Protein AF-A0AAJ0HF40-F1 (afdb_monomer_lite)

Secondary structure (DSSP, 8-state):
-PPPTTTT-EEEEE--SHHHHHHHHHHHHHS-TTSPPPEEEEE-SS-HHHHHH----EEEEE---TT-EEEE-TTS-EEEEEPPPPPTT-S-SEEEEEHHHHHHHHHHH--SEEETT--------

Structure (mmCIF, N/CA/C/O backbone):
data_AF-A0AAJ0HF40-F1
#
_entry.id   AF-A0AAJ0HF40-F1
#
loop_
_atom_site.group_PDB
_atom_site.id
_atom_site.type_symbol
_atom_site.label_atom_id
_atom_site.label_alt_id
_atom_site.label_comp_id
_atom_site.label_asym_id
_a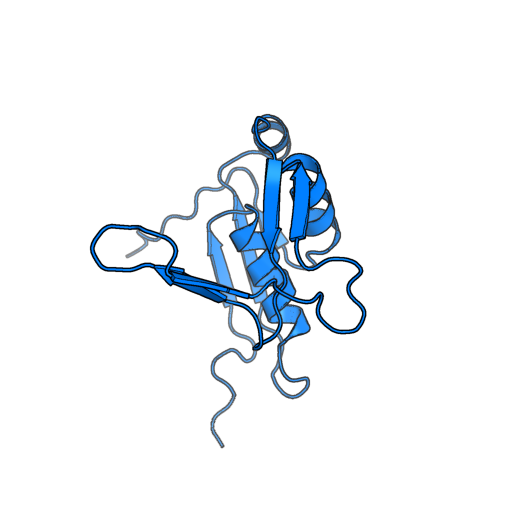tom_site.label_entity_id
_atom_site.label_seq_id
_atom_site.pdbx_PDB_ins_code
_atom_site.Cartn_x
_atom_site.Cartn_y
_atom_site.Cartn_z
_atom_site.occupancy
_atom_site.B_iso_or_equiv
_atom_site.auth_seq_id
_atom_site.auth_comp_id
_atom_site.auth_asym_id
_atom_site.auth_atom_id
_atom_site.pdbx_PDB_model_num
ATOM 1 N N . MET A 1 1 ? -1.038 -27.113 19.048 1.00 61.25 1 MET A N 1
ATOM 2 C CA . MET A 1 1 ? -0.403 -26.133 18.140 1.00 61.25 1 MET A CA 1
ATOM 3 C C . MET A 1 1 ? -0.811 -24.745 18.593 1.00 61.25 1 MET A C 1
ATOM 5 O O . MET A 1 1 ? -1.998 -24.533 18.806 1.00 61.25 1 MET A O 1
ATOM 9 N N . SER A 1 2 ? 0.141 -23.839 18.801 1.00 75.81 2 SER A N 1
ATOM 10 C CA . SER A 1 2 ? -0.178 -22.451 19.144 1.00 75.81 2 SER A CA 1
ATOM 11 C C . SER A 1 2 ? -0.807 -21.748 17.937 1.00 75.81 2 SER A C 1
ATOM 13 O O . SER A 1 2 ? -0.375 -22.006 16.810 1.00 75.81 2 SER A O 1
ATOM 15 N N . PRO A 1 3 ? -1.816 -20.882 18.133 1.00 82.12 3 PRO A N 1
ATOM 16 C CA . PRO A 1 3 ? -2.387 -20.109 17.038 1.00 82.12 3 PRO A CA 1
ATOM 17 C C . PRO A 1 3 ? -1.308 -19.232 16.391 1.00 82.12 3 PRO A C 1
ATOM 19 O O . PRO A 1 3 ? -0.399 -18.750 17.070 1.00 82.12 3 PRO A O 1
ATOM 22 N N . HIS A 1 4 ? -1.410 -19.022 15.076 1.00 88.44 4 HIS A N 1
ATOM 23 C CA . HIS A 1 4 ? -0.491 -18.146 14.350 1.00 88.44 4 HIS A CA 1
ATOM 24 C C . HIS A 1 4 ? -0.474 -16.753 14.998 1.00 88.44 4 HIS A C 1
ATOM 26 O O . HIS A 1 4 ? -1.532 -16.202 15.299 1.00 88.44 4 HIS A O 1
ATOM 32 N N . PHE A 1 5 ? 0.706 -16.163 15.206 1.00 89.19 5 PHE A N 1
ATOM 33 C CA . PHE A 1 5 ? 0.859 -14.965 16.044 1.00 89.19 5 PHE A CA 1
ATOM 34 C C . PHE A 1 5 ? 0.066 -13.742 15.551 1.00 89.19 5 PHE A C 1
ATOM 36 O O . PHE A 1 5 ? -0.309 -12.904 16.368 1.00 89.19 5 PHE A O 1
ATOM 43 N N . LEU A 1 6 ? -0.223 -13.668 14.245 1.00 89.00 6 LEU A N 1
ATOM 44 C CA . LEU A 1 6 ? -1.052 -12.625 13.616 1.00 89.00 6 LEU A CA 1
ATOM 45 C C . LEU A 1 6 ? -2.565 -12.881 13.676 1.00 89.00 6 LEU A C 1
ATOM 47 O O . LEU A 1 6 ? -3.340 -11.986 13.345 1.00 89.00 6 LEU A O 1
ATOM 51 N N . SER A 1 7 ? -2.992 -14.082 14.067 1.00 92.56 7 SER A N 1
ATOM 52 C CA . SER A 1 7 ? -4.392 -14.498 13.983 1.00 92.56 7 SER A CA 1
ATOM 53 C C . SER A 1 7 ? -5.288 -13.581 14.818 1.00 92.56 7 SER A C 1
ATOM 55 O O . SER A 1 7 ? -5.172 -13.550 16.044 1.00 92.56 7 SER A O 1
ATOM 57 N N . GLY A 1 8 ? -6.157 -12.813 14.152 1.00 91.62 8 GLY A N 1
ATOM 58 C CA . GLY A 1 8 ? -7.082 -11.868 14.792 1.00 91.62 8 GLY A CA 1
ATOM 59 C C . GLY A 1 8 ? -6.414 -10.709 15.547 1.00 91.62 8 GLY A C 1
ATOM 60 O O . GLY A 1 8 ? -7.067 -10.037 16.347 1.00 91.62 8 GLY A O 1
ATOM 61 N N . ARG A 1 9 ? -5.113 -10.463 15.341 1.00 93.44 9 ARG A N 1
ATOM 62 C CA . ARG A 1 9 ? -4.409 -9.350 15.994 1.00 93.44 9 ARG A CA 1
ATOM 63 C C . ARG A 1 9 ? -4.834 -8.010 15.415 1.00 93.44 9 ARG A C 1
ATOM 65 O O . ARG A 1 9 ? -5.177 -7.908 14.242 1.00 93.44 9 ARG A O 1
ATOM 72 N N . ARG A 1 10 ? -4.744 -6.971 16.245 1.00 94.69 10 ARG A N 1
ATOM 73 C CA . ARG A 1 10 ? -4.849 -5.580 15.803 1.00 94.69 10 ARG A CA 1
ATOM 74 C C . ARG A 1 10 ? -3.464 -5.071 15.431 1.00 94.69 10 ARG A C 1
ATOM 76 O O . ARG A 1 10 ? -2.532 -5.228 16.216 1.00 94.69 10 ARG A O 1
ATOM 83 N N . ILE A 1 11 ? -3.344 -4.488 14.248 1.00 94.69 11 ILE A N 1
ATOM 84 C CA . ILE A 1 11 ? -2.104 -3.941 13.705 1.00 94.69 11 ILE A CA 1
ATOM 85 C C . ILE A 1 11 ? -2.364 -2.475 13.372 1.00 94.69 11 ILE A C 1
ATOM 87 O O . ILE A 1 11 ? -3.270 -2.161 12.605 1.00 94.69 11 ILE A O 1
ATOM 91 N N . ALA A 1 12 ? -1.567 -1.583 13.949 1.00 95.62 12 ALA A N 1
ATOM 92 C CA . ALA A 1 12 ? -1.548 -0.184 13.555 1.00 95.62 12 ALA A CA 1
ATOM 93 C C . ALA A 1 12 ? -0.426 0.033 12.537 1.00 95.62 12 ALA A C 1
ATOM 95 O O . ALA A 1 12 ? 0.709 -0.390 12.763 1.00 95.62 12 ALA A O 1
ATOM 96 N N . VAL A 1 13 ? -0.739 0.697 11.427 1.00 96.50 13 VAL A N 1
ATOM 97 C CA . VAL A 1 13 ? 0.236 1.088 10.403 1.00 96.50 13 VAL A CA 1
ATOM 98 C C . VAL A 1 13 ? 0.341 2.606 10.407 1.00 96.50 13 VAL A C 1
ATOM 100 O 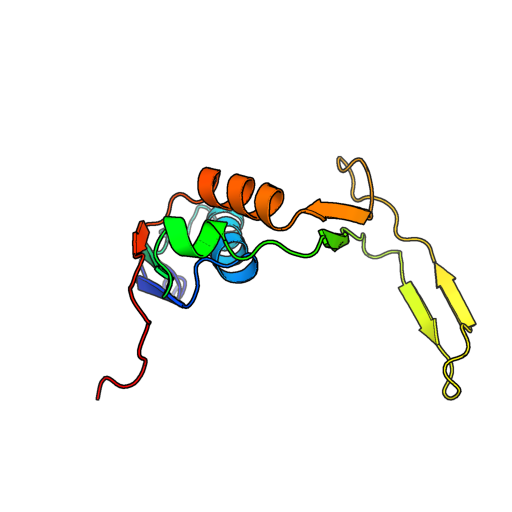O . VAL A 1 13 ? -0.647 3.296 10.179 1.00 96.50 13 VAL A O 1
ATOM 103 N N . ALA A 1 14 ? 1.533 3.136 10.670 1.00 95.56 14 ALA A N 1
ATOM 104 C CA . ALA A 1 14 ? 1.787 4.572 10.631 1.00 95.56 14 ALA A CA 1
ATOM 105 C C . ALA A 1 14 ? 2.197 5.002 9.212 1.00 95.56 14 ALA A C 1
ATOM 107 O O . ALA A 1 14 ? 3.282 4.671 8.734 1.00 95.56 14 ALA A O 1
ATOM 108 N N . GLY A 1 15 ? 1.321 5.755 8.557 1.00 93.81 15 GLY A N 1
ATOM 109 C CA . GLY A 1 15 ? 1.451 6.307 7.213 1.00 93.81 15 GLY A CA 1
ATOM 110 C C . GLY A 1 15 ? 0.620 5.546 6.180 1.00 93.81 15 GLY A C 1
ATOM 111 O O . GLY A 1 15 ? 0.857 4.365 5.928 1.00 93.81 15 GLY A O 1
ATOM 112 N N . ALA A 1 16 ? -0.269 6.248 5.474 1.00 94.12 16 ALA A N 1
ATOM 113 C CA . ALA A 1 16 ? -0.962 5.743 4.286 1.00 94.12 16 ALA A CA 1
ATOM 114 C C . ALA A 1 16 ? -0.145 6.018 3.013 1.00 94.12 16 ALA A C 1
ATOM 116 O O . ALA A 1 16 ? -0.685 6.322 1.954 1.00 94.12 16 ALA A O 1
ATOM 117 N N . GLY A 1 17 ? 1.187 5.966 3.104 1.00 91.31 17 GLY A N 1
ATOM 118 C CA . GLY A 1 17 ? 2.109 6.071 1.972 1.00 91.31 17 GLY A CA 1
ATOM 119 C C . GLY A 1 17 ? 2.145 4.808 1.106 1.00 91.31 17 GLY A C 1
ATOM 120 O O . GLY A 1 17 ? 1.431 3.841 1.348 1.00 91.31 17 GLY A O 1
ATOM 121 N N . MET A 1 18 ? 3.049 4.785 0.122 1.00 91.94 18 MET A N 1
ATOM 122 C CA . MET A 1 18 ? 3.226 3.623 -0.763 1.00 91.94 18 MET A CA 1
ATOM 123 C C . MET A 1 18 ? 3.547 2.347 0.016 1.00 91.94 18 MET A C 1
ATOM 125 O O . MET A 1 18 ? 2.955 1.305 -0.244 1.00 91.94 18 MET A O 1
ATOM 129 N N . SER A 1 19 ? 4.455 2.438 0.991 1.00 92.56 19 SER A N 1
ATOM 130 C CA . SER A 1 19 ? 4.876 1.311 1.826 1.00 92.56 19 SER A CA 1
ATOM 131 C C . SER A 1 19 ? 3.767 0.832 2.758 1.00 92.56 19 SER A C 1
ATOM 133 O O . SER A 1 19 ? 3.509 -0.364 2.804 1.00 92.56 19 SER A O 1
ATOM 135 N N . GLY A 1 20 ? 3.088 1.745 3.460 1.00 95.69 20 GLY A N 1
ATOM 136 C CA . GLY A 1 20 ? 2.013 1.399 4.395 1.00 95.69 20 GLY A CA 1
ATOM 137 C C . GLY A 1 20 ? 0.824 0.730 3.706 1.00 95.69 20 GLY A C 1
ATOM 138 O O . GLY A 1 20 ? 0.364 -0.320 4.153 1.00 95.69 20 GLY A O 1
ATOM 139 N N . LEU A 1 21 ? 0.393 1.277 2.564 1.00 96.50 21 LEU A N 1
ATOM 140 C CA . LEU A 1 21 ? -0.675 0.682 1.759 1.00 96.50 21 LEU A CA 1
ATOM 141 C C . LEU A 1 21 ? -0.252 -0.672 1.173 1.00 96.50 21 LEU A C 1
ATOM 143 O O . LEU A 1 21 ? -0.985 -1.650 1.300 1.00 96.50 21 LEU A O 1
ATOM 147 N N . SER A 1 22 ? 0.948 -0.757 0.581 1.00 95.56 22 SER A N 1
ATOM 148 C CA . SER A 1 22 ? 1.454 -2.020 0.019 1.00 95.56 22 SER A CA 1
ATOM 149 C C . SER A 1 22 ? 1.591 -3.100 1.088 1.00 95.56 22 SER A C 1
ATOM 151 O O . SER A 1 22 ? 1.262 -4.252 0.829 1.00 95.56 22 SER A O 1
ATOM 153 N N . PHE A 1 23 ? 2.033 -2.737 2.294 1.00 95.94 23 PHE A N 1
ATOM 154 C CA . PHE A 1 23 ? 2.118 -3.649 3.429 1.00 95.94 23 PHE A CA 1
ATOM 155 C C . PHE A 1 23 ? 0.743 -4.201 3.815 1.00 95.94 23 PHE A C 1
ATOM 157 O O . PHE A 1 23 ? 0.601 -5.415 3.930 1.00 95.94 23 PHE A O 1
ATOM 164 N N . ALA A 1 24 ? -0.268 -3.341 3.978 1.00 96.62 24 ALA A N 1
ATOM 165 C CA . ALA A 1 24 ? -1.616 -3.776 4.341 1.00 96.62 24 ALA A CA 1
ATOM 166 C C . ALA A 1 24 ? -2.207 -4.725 3.282 1.00 96.62 24 ALA A C 1
ATOM 168 O O . ALA A 1 24 ? -2.663 -5.822 3.612 1.00 96.62 24 ALA A O 1
ATOM 169 N N . ILE A 1 25 ? -2.092 -4.358 2.001 1.00 96.62 25 ILE A N 1
ATOM 170 C CA . ILE A 1 25 ? -2.553 -5.176 0.870 1.00 96.62 25 ILE A CA 1
ATOM 171 C C . ILE A 1 25 ? -1.809 -6.516 0.818 1.00 96.62 25 ILE A C 1
ATOM 173 O O . ILE A 1 25 ? -2.432 -7.575 0.722 1.00 96.62 25 ILE A O 1
ATOM 177 N N . ALA A 1 26 ? -0.477 -6.498 0.902 1.00 94.50 26 ALA A N 1
ATOM 178 C CA . ALA A 1 26 ? 0.329 -7.712 0.859 1.00 94.50 26 ALA A CA 1
ATOM 179 C C . ALA A 1 26 ? 0.013 -8.629 2.042 1.00 94.50 26 ALA A C 1
ATOM 181 O O . ALA A 1 26 ? -0.125 -9.835 1.859 1.00 94.50 26 ALA A O 1
ATOM 182 N N . LEU A 1 27 ? -0.170 -8.074 3.242 1.00 93.94 27 LEU A N 1
ATOM 183 C CA . LEU A 1 27 ? -0.507 -8.861 4.420 1.00 93.94 27 LEU A CA 1
ATOM 184 C C . LEU A 1 27 ? -1.866 -9.555 4.275 1.00 93.94 27 LEU A C 1
ATOM 186 O O . LEU A 1 27 ? -2.020 -10.687 4.727 1.00 93.94 27 LEU A O 1
ATOM 190 N N . ARG A 1 28 ? -2.837 -8.914 3.618 1.00 91.06 28 ARG A N 1
ATOM 191 C CA . ARG A 1 28 ? -4.130 -9.529 3.287 1.00 91.06 28 ARG A CA 1
ATOM 192 C C . ARG A 1 28 ? -3.983 -10.650 2.258 1.00 91.06 28 ARG A C 1
ATOM 194 O O . ARG A 1 28 ? -4.531 -11.728 2.476 1.00 91.06 28 ARG A O 1
ATOM 201 N N . ASN A 1 29 ? -3.229 -10.404 1.188 1.00 92.06 29 ASN A N 1
ATOM 202 C CA . ASN A 1 29 ? -3.122 -11.314 0.044 1.00 92.06 29 ASN A CA 1
ATOM 203 C C . ASN A 1 29 ? -2.198 -12.515 0.287 1.00 92.06 29 ASN A C 1
ATOM 205 O O . ASN A 1 29 ? -2.444 -13.591 -0.245 1.00 92.06 29 ASN A O 1
ATOM 209 N N . LEU A 1 30 ? -1.131 -12.342 1.069 1.00 91.81 30 LEU A N 1
ATOM 210 C CA . LEU A 1 30 ? -0.110 -13.372 1.310 1.00 91.81 30 LEU A CA 1
ATOM 211 C C . LEU A 1 30 ? -0.372 -14.194 2.577 1.00 91.81 30 LEU A C 1
ATOM 213 O O . LEU A 1 30 ? 0.337 -15.160 2.862 1.00 91.81 30 LEU A O 1
ATOM 217 N N . ARG A 1 31 ? -1.375 -13.810 3.366 1.00 90.31 31 ARG A N 1
ATOM 218 C CA . ARG A 1 31 ? -1.797 -14.543 4.559 1.00 90.31 31 ARG A CA 1
ATOM 219 C C . ARG A 1 31 ? -2.300 -15.944 4.160 1.00 90.31 31 ARG A C 1
ATOM 221 O O . ARG A 1 31 ? -3.183 -16.041 3.309 1.00 90.31 31 ARG A O 1
ATOM 228 N N . PRO A 1 32 ? -1.869 -17.015 4.856 1.00 90.88 32 PRO A N 1
ATOM 229 C CA . PRO A 1 32 ? -2.460 -18.341 4.691 1.00 90.88 32 PRO A CA 1
ATOM 230 C C . PRO A 1 32 ? -3.959 -18.345 5.020 1.00 90.88 32 PRO A C 1
ATOM 232 O O . PRO A 1 32 ? -4.374 -17.801 6.047 1.00 90.88 32 PRO A O 1
ATOM 235 N N . GLU A 1 33 ? -4.776 -19.021 4.211 1.00 88.62 33 GLU A N 1
ATOM 236 C CA . GLU A 1 33 ? -6.236 -19.072 4.405 1.00 88.62 33 GLU A CA 1
ATOM 237 C C . GLU A 1 33 ? -6.660 -19.591 5.790 1.00 88.62 33 GLU A C 1
ATOM 239 O O . GLU A 1 33 ? -7.713 -19.206 6.297 1.00 88.62 33 GLU A O 1
ATOM 244 N N . SER A 1 34 ? -5.814 -20.401 6.434 1.00 89.81 34 SER A N 1
ATOM 245 C CA . SER A 1 34 ? -6.034 -20.991 7.759 1.00 89.81 34 SER A CA 1
ATOM 246 C C . SER A 1 34 ? -5.835 -20.034 8.944 1.00 89.81 34 SER A C 1
ATOM 248 O O . SER A 1 34 ? -6.210 -20.367 10.067 1.00 89.81 34 SER A O 1
ATOM 250 N N . VAL A 1 35 ? -5.240 -18.856 8.741 1.00 90.69 35 VAL A N 1
ATOM 251 C CA . VAL A 1 35 ? -4.962 -17.880 9.814 1.00 90.69 35 VAL A CA 1
ATOM 252 C C . VAL A 1 35 ? -6.113 -16.889 9.894 1.00 90.69 35 VAL A C 1
ATOM 254 O O . VAL A 1 35 ? -6.450 -16.345 8.867 1.00 90.69 35 VAL A O 1
ATOM 257 N N . THR A 1 36 ? -6.725 -16.544 11.027 1.00 92.81 36 THR A N 1
ATOM 258 C CA . THR A 1 36 ? -7.768 -15.490 11.003 1.00 92.81 36 THR A CA 1
ATOM 259 C C . THR A 1 36 ? -7.165 -14.147 10.566 1.00 92.81 36 THR A C 1
ATOM 261 O O . THR A 1 36 ? -6.118 -13.770 11.102 1.00 92.81 36 THR A O 1
ATOM 264 N N . PRO A 1 37 ? -7.772 -13.405 9.620 1.00 92.38 37 PRO 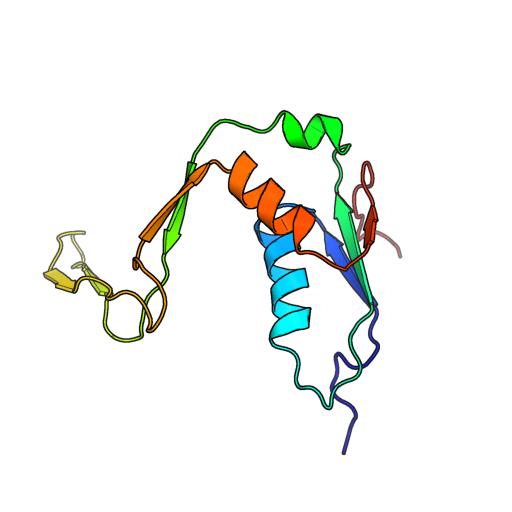A N 1
ATOM 265 C CA . PRO A 1 37 ? -7.201 -12.144 9.166 1.00 92.38 37 PRO A CA 1
ATOM 266 C C . PRO A 1 37 ? -7.020 -11.136 10.319 1.00 92.38 37 PRO A C 1
ATOM 268 O O . PRO A 1 37 ? -7.902 -11.039 11.176 1.00 92.38 37 PRO A O 1
ATOM 271 N N . PRO A 1 38 ? -5.908 -10.381 10.364 1.00 93.62 38 PRO A N 1
ATOM 272 C CA . PRO A 1 38 ? -5.731 -9.326 11.356 1.00 93.62 38 PRO A CA 1
ATOM 273 C C . PRO A 1 38 ? -6.683 -8.149 11.091 1.00 93.62 38 PRO A C 1
ATOM 275 O O . PRO A 1 38 ? -7.187 -7.970 9.981 1.00 93.62 38 PRO A O 1
ATOM 278 N N . HIS A 1 39 ? -6.909 -7.316 12.102 1.00 94.75 39 HIS A N 1
ATOM 279 C CA . HIS A 1 39 ? -7.561 -6.015 11.958 1.00 94.75 39 HIS A CA 1
ATOM 280 C C . HIS A 1 39 ? -6.482 -4.948 11.790 1.00 94.75 39 HIS A C 1
ATOM 282 O O . HIS A 1 39 ? -5.709 -4.718 12.720 1.00 94.75 39 HIS A O 1
ATOM 288 N N . ILE A 1 40 ? -6.408 -4.325 10.617 1.00 96.12 40 ILE A N 1
ATOM 289 C CA . ILE A 1 40 ? -5.398 -3.312 10.316 1.00 96.12 40 ILE A CA 1
ATOM 290 C C . ILE A 1 40 ? -6.083 -1.945 10.314 1.00 96.12 40 ILE A C 1
ATOM 292 O O . ILE A 1 40 ? -7.121 -1.776 9.680 1.00 96.12 40 ILE A O 1
ATOM 296 N N . THR A 1 41 ? -5.496 -0.983 11.022 1.00 97.12 41 THR A N 1
ATOM 297 C CA . THR A 1 41 ? -5.875 0.432 10.936 1.00 97.12 41 THR A CA 1
ATOM 298 C C . THR A 1 41 ? -4.652 1.222 10.500 1.00 97.12 41 THR A C 1
ATOM 300 O O . THR A 1 41 ? -3.602 1.177 11.151 1.00 97.12 41 THR A O 1
ATOM 303 N N . ILE A 1 42 ? -4.780 1.930 9.385 1.00 97.38 4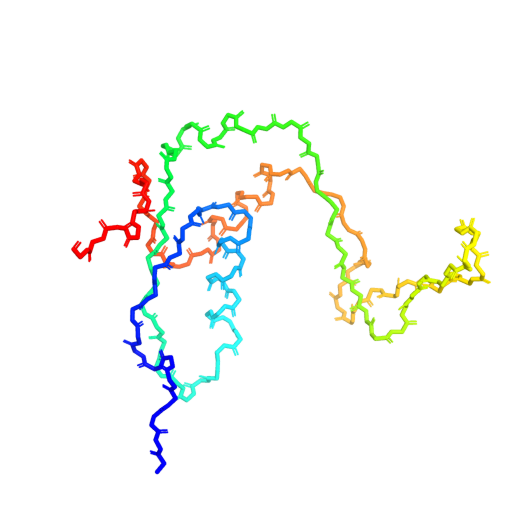2 ILE A N 1
ATOM 304 C CA . ILE A 1 42 ? -3.731 2.773 8.823 1.00 97.38 42 ILE A CA 1
ATOM 305 C C . ILE A 1 42 ? -3.978 4.202 9.301 1.00 97.38 42 ILE A C 1
ATOM 307 O O . ILE A 1 42 ? -5.074 4.723 9.154 1.00 97.38 42 ILE A O 1
ATOM 311 N N . PHE A 1 43 ? -2.967 4.844 9.866 1.00 96.50 43 PHE A N 1
ATOM 312 C CA . PHE A 1 43 ? -3.029 6.224 10.338 1.00 96.50 43 PHE A CA 1
ATOM 313 C C . PHE A 1 43 ? -2.227 7.111 9.398 1.00 96.50 43 PHE A C 1
ATOM 315 O O . PHE A 1 43 ? -1.041 6.865 9.197 1.00 96.50 43 PHE A O 1
ATOM 322 N N . GLU A 1 44 ? -2.835 8.141 8.830 1.00 94.50 44 GLU A N 1
ATOM 323 C CA . GLU A 1 44 ? -2.149 9.126 7.997 1.00 94.50 44 GLU A CA 1
ATOM 324 C C . GLU A 1 44 ? -2.240 10.493 8.657 1.00 94.50 44 GLU A C 1
ATOM 326 O O . GLU A 1 44 ? -3.315 10.914 9.075 1.00 94.50 44 GLU A O 1
ATOM 331 N N . ARG A 1 45 ? -1.101 11.183 8.757 1.00 93.62 45 ARG A N 1
ATOM 332 C CA . ARG A 1 45 ? -1.031 12.499 9.403 1.00 93.62 45 ARG A CA 1
ATOM 333 C C . ARG A 1 45 ? -1.666 13.590 8.545 1.00 93.62 45 ARG A C 1
ATOM 335 O O . ARG A 1 45 ? -2.119 14.589 9.086 1.00 93.62 45 ARG A O 1
ATOM 342 N N . ASP A 1 46 ? -1.654 13.398 7.232 1.00 91.12 46 ASP A N 1
ATOM 343 C CA . ASP A 1 46 ? -2.237 14.328 6.273 1.00 91.12 46 ASP A CA 1
ATOM 344 C C . ASP A 1 46 ? -3.744 14.124 6.190 1.00 91.12 46 ASP A C 1
ATOM 346 O O . ASP A 1 46 ? -4.241 13.016 6.427 1.00 91.12 46 ASP A O 1
ATOM 350 N N . THR A 1 47 ? -4.472 15.170 5.808 1.00 89.44 47 THR A N 1
ATOM 351 C CA . THR A 1 47 ? -5.821 14.968 5.282 1.00 89.44 47 THR A CA 1
ATOM 352 C C . THR A 1 47 ? -5.751 14.245 3.938 1.00 89.44 47 THR A C 1
ATOM 354 O O . THR A 1 47 ? -4.684 14.118 3.322 1.00 89.44 47 THR A O 1
ATOM 357 N N . GLU A 1 48 ? -6.891 13.739 3.483 1.00 82.88 48 GLU A N 1
ATOM 358 C CA . GLU A 1 48 ? -6.972 13.116 2.165 1.00 82.88 48 GLU A CA 1
ATOM 359 C C . GLU A 1 48 ? -6.599 14.131 1.071 1.00 82.88 48 GLU A C 1
ATOM 361 O O . GLU A 1 48 ? -5.793 13.819 0.193 1.00 82.88 48 GLU A O 1
ATOM 366 N N . GLU A 1 49 ? -7.052 15.380 1.214 1.00 80.75 49 GLU A N 1
ATOM 367 C CA . GLU A 1 49 ? -6.765 16.488 0.301 1.00 80.75 49 GLU A CA 1
ATOM 368 C C . GLU A 1 49 ? -5.282 16.902 0.320 1.00 80.75 49 GLU A C 1
ATOM 370 O O . GLU A 1 49 ? -4.662 17.081 -0.731 1.00 80.75 49 GLU A O 1
ATOM 375 N N . ASP A 1 50 ? -4.667 17.005 1.503 1.00 79.94 50 ASP A N 1
ATOM 376 C CA . ASP A 1 50 ? -3.254 17.382 1.645 1.00 79.94 50 ASP A CA 1
ATOM 377 C C . ASP A 1 50 ? -2.324 16.322 1.035 1.00 79.94 50 ASP A C 1
ATOM 379 O O . ASP A 1 50 ? -1.269 16.630 0.459 1.00 79.94 50 ASP A O 1
ATOM 383 N N . ALA A 1 51 ? -2.712 15.049 1.141 1.00 69.81 51 ALA A N 1
ATOM 384 C CA . ALA A 1 51 ? -1.952 13.937 0.592 1.00 69.81 51 ALA A CA 1
ATOM 385 C C . ALA A 1 51 ? -1.924 13.947 -0.944 1.00 69.81 51 ALA A C 1
ATOM 387 O O . ALA A 1 51 ? -0.928 13.507 -1.537 1.00 69.81 51 ALA A O 1
ATOM 388 N N . GLU A 1 52 ? -2.970 14.471 -1.591 1.00 67.75 52 GLU A N 1
ATOM 389 C CA . GLU A 1 52 ? -2.999 14.672 -3.040 1.00 67.75 52 GLU A CA 1
ATOM 390 C C . GLU A 1 52 ? -1.991 15.731 -3.493 1.00 67.75 52 GLU A C 1
ATOM 392 O O . GLU A 1 52 ? -1.469 15.616 -4.599 1.00 67.75 52 GLU A O 1
ATOM 397 N N . GLY A 1 53 ? -1.637 16.703 -2.646 1.00 66.31 53 GLY A N 1
ATOM 398 C CA . GLY A 1 53 ? -0.687 17.773 -2.973 1.00 66.31 53 GLY A CA 1
ATOM 399 C C . GLY A 1 53 ? 0.786 17.343 -3.020 1.00 66.31 53 GLY A C 1
ATOM 400 O O . GLY A 1 53 ? 1.611 18.013 -3.643 1.00 66.31 53 GLY A O 1
ATOM 401 N N . ARG A 1 54 ? 1.155 16.203 -2.416 1.00 65.44 54 ARG A N 1
ATOM 402 C CA . ARG A 1 54 ? 2.541 15.683 -2.427 1.00 65.44 54 ARG A CA 1
ATOM 403 C C . ARG A 1 54 ? 2.857 14.920 -3.711 1.00 65.44 54 ARG A C 1
ATOM 405 O O . ARG A 1 54 ? 3.073 13.702 -3.711 1.00 65.44 54 ARG A O 1
ATOM 412 N N . GLN A 1 55 ? 2.909 15.654 -4.812 1.00 64.06 55 GLN A N 1
ATOM 413 C CA . GLN A 1 55 ? 3.265 15.152 -6.136 1.00 64.06 55 GLN A CA 1
ATOM 414 C C . GLN A 1 55 ? 4.521 15.879 -6.616 1.00 64.06 55 GLN A C 1
ATOM 416 O O . GLN A 1 55 ? 4.667 17.077 -6.413 1.00 64.06 55 GLN A O 1
ATOM 421 N N . GLY A 1 56 ? 5.461 15.154 -7.221 1.00 69.56 56 GLY A N 1
ATOM 422 C CA . GLY A 1 56 ? 6.698 15.785 -7.695 1.00 69.56 56 GLY A CA 1
ATOM 423 C C . GLY A 1 56 ? 7.739 14.841 -8.278 1.00 69.56 56 GLY A C 1
ATOM 424 O O . GLY A 1 56 ? 8.708 15.305 -8.865 1.00 69.56 56 GLY A O 1
ATOM 425 N N . TYR A 1 57 ? 7.554 13.525 -8.153 1.00 75.75 57 TYR A N 1
ATOM 426 C CA . TYR A 1 57 ? 8.471 12.553 -8.737 1.00 75.75 57 TYR A CA 1
ATOM 427 C C . TYR A 1 57 ? 7.766 11.249 -9.130 1.00 75.75 57 TYR A C 1
ATOM 429 O O . TYR A 1 57 ? 6.724 10.873 -8.577 1.00 75.75 57 TYR A O 1
ATOM 437 N N . SER A 1 58 ? 8.345 10.564 -10.115 1.00 84.88 58 SER A N 1
ATOM 438 C CA . SER A 1 58 ? 8.008 9.192 -10.488 1.00 84.88 58 SER A CA 1
ATOM 439 C C . SER A 1 58 ? 8.785 8.194 -9.635 1.00 84.88 58 SER A C 1
ATOM 441 O O . SER A 1 58 ? 9.921 8.454 -9.241 1.00 84.88 58 SER A O 1
ATOM 443 N N . LEU A 1 59 ? 8.189 7.035 -9.391 1.00 84.44 59 LEU A N 1
ATOM 444 C CA . LEU A 1 59 ? 8.817 5.890 -8.748 1.00 84.44 59 LEU A CA 1
ATOM 445 C C . LEU A 1 59 ? 9.140 4.829 -9.799 1.00 84.44 59 LEU A C 1
ATOM 447 O O . LEU A 1 59 ? 8.343 4.600 -10.709 1.00 84.44 59 LEU A O 1
ATOM 451 N N . SER A 1 60 ? 10.278 4.162 -9.631 1.00 85.19 60 SER A N 1
ATOM 452 C CA . SER A 1 60 ? 10.600 2.937 -10.360 1.00 85.19 60 SER A CA 1
ATOM 453 C C . SER A 1 60 ? 10.219 1.736 -9.502 1.00 85.19 60 SER A C 1
ATOM 455 O O . SER A 1 60 ? 10.717 1.584 -8.388 1.00 85.19 60 SER A O 1
ATOM 457 N N . LEU A 1 61 ? 9.333 0.890 -10.013 1.00 82.19 61 LEU A N 1
ATOM 458 C CA . LEU A 1 61 ? 9.020 -0.415 -9.448 1.00 82.19 61 LEU A CA 1
ATOM 459 C C . LEU A 1 61 ? 9.832 -1.461 -10.202 1.00 82.19 61 LEU A C 1
ATOM 461 O O . LEU A 1 61 ? 9.667 -1.603 -11.412 1.00 82.19 61 LEU A O 1
ATOM 465 N N . ALA A 1 62 ? 10.696 -2.175 -9.490 1.00 80.56 62 ALA A N 1
ATOM 466 C CA . ALA A 1 62 ? 11.437 -3.298 -10.038 1.00 80.56 62 ALA A CA 1
ATOM 467 C C . ALA A 1 62 ? 10.777 -4.603 -9.580 1.00 80.56 62 ALA A C 1
ATOM 469 O O . ALA A 1 62 ? 10.644 -4.844 -8.380 1.00 80.56 62 ALA A O 1
ATOM 470 N N . GLY A 1 63 ? 10.350 -5.420 -10.536 1.00 71.81 63 GLY A N 1
ATOM 471 C CA . GLY A 1 63 ? 9.984 -6.813 -10.318 1.00 71.81 63 GLY A CA 1
ATOM 472 C C . GLY A 1 63 ? 11.081 -7.678 -10.914 1.00 71.81 63 GLY A C 1
ATOM 473 O O . GLY A 1 63 ? 11.321 -7.613 -12.116 1.00 71.81 63 GLY A O 1
ATOM 474 N N . PHE A 1 64 ? 11.756 -8.460 -10.086 1.00 70.06 64 PHE A N 1
ATOM 475 C CA . PHE A 1 64 ? 12.821 -9.346 -10.531 1.00 70.06 64 PHE A CA 1
ATOM 476 C C . PHE A 1 64 ? 12.481 -10.795 -10.210 1.00 70.06 64 PHE A C 1
ATOM 478 O O . PHE A 1 64 ? 11.793 -11.083 -9.230 1.00 70.06 64 PHE A O 1
ATOM 485 N N . ASP A 1 65 ? 12.935 -11.690 -11.075 1.00 69.62 65 ASP A N 1
ATOM 486 C CA . ASP A 1 65 ? 13.114 -13.093 -10.742 1.00 69.62 65 ASP A CA 1
ATOM 487 C C . ASP A 1 65 ? 14.471 -13.302 -10.047 1.00 69.62 65 ASP A C 1
ATOM 489 O O . ASP A 1 65 ? 15.273 -12.375 -9.904 1.00 69.62 65 ASP A O 1
ATOM 493 N N . ASP A 1 66 ? 14.745 -14.534 -9.625 1.00 70.75 66 ASP A N 1
ATOM 494 C CA . ASP A 1 66 ? 15.979 -14.887 -8.909 1.00 70.75 66 ASP A CA 1
ATOM 495 C C . ASP A 1 66 ? 17.235 -14.883 -9.814 1.00 70.75 66 ASP A C 1
ATOM 497 O O . ASP A 1 66 ? 18.298 -15.348 -9.404 1.00 70.75 66 ASP A O 1
ATOM 501 N N . MET A 1 67 ? 17.128 -14.399 -11.060 1.00 68.81 67 MET A N 1
ATOM 502 C CA . MET A 1 67 ? 18.126 -14.604 -12.117 1.00 68.81 67 MET A CA 1
ATOM 503 C C . MET A 1 67 ? 18.919 -13.347 -12.498 1.00 68.81 67 MET A C 1
ATOM 505 O O . MET A 1 67 ? 19.913 -13.463 -13.216 1.00 68.81 67 MET A O 1
ATOM 509 N N . GLY A 1 68 ? 18.509 -12.151 -12.065 1.00 72.88 68 GLY A N 1
ATOM 510 C CA . GLY A 1 68 ? 19.207 -10.902 -12.394 1.00 72.88 68 GLY A CA 1
ATOM 511 C C . GLY A 1 68 ? 20.082 -10.357 -11.262 1.00 72.88 68 GLY A C 1
ATOM 512 O O . GLY A 1 68 ? 19.916 -10.702 -10.093 1.00 72.88 68 GLY A O 1
ATOM 513 N N . GLY A 1 69 ? 21.021 -9.474 -11.606 1.00 75.69 69 GLY A N 1
ATOM 514 C CA . GLY A 1 69 ? 21.933 -8.886 -10.628 1.00 75.69 69 GLY A CA 1
ATOM 515 C C . GLY A 1 69 ? 22.988 -7.977 -11.247 1.00 75.69 69 GLY A C 1
ATOM 516 O O . GLY A 1 69 ? 23.292 -8.065 -12.437 1.00 75.69 69 GLY A O 1
ATOM 517 N N . LEU A 1 70 ? 23.546 -7.100 -10.414 1.00 82.88 70 LEU A N 1
ATOM 518 C CA . LEU A 1 70 ? 24.614 -6.178 -10.785 1.00 82.88 70 LEU A CA 1
ATOM 519 C C . LEU A 1 70 ? 25.782 -6.363 -9.815 1.00 82.88 70 LEU A C 1
ATOM 521 O O . LEU A 1 70 ? 25.607 -6.238 -8.602 1.00 82.88 70 LEU A O 1
ATOM 525 N N . ILE A 1 71 ? 26.958 -6.679 -10.352 1.00 83.81 71 ILE A N 1
ATOM 526 C CA . ILE A 1 71 ? 28.190 -6.875 -9.587 1.00 83.81 71 ILE A CA 1
ATOM 527 C C . ILE A 1 71 ? 29.111 -5.693 -9.861 1.00 83.81 71 ILE A C 1
ATOM 529 O O . ILE A 1 71 ? 29.406 -5.377 -11.015 1.00 83.81 71 ILE A O 1
ATOM 533 N N . TRP A 1 72 ? 29.589 -5.081 -8.784 1.00 90.62 72 TRP A N 1
ATOM 534 C CA . TRP A 1 72 ? 30.548 -3.984 -8.809 1.00 90.62 72 TRP A CA 1
ATOM 535 C C . TRP A 1 72 ? 31.843 -4.427 -8.134 1.00 90.62 72 TRP A C 1
ATOM 537 O O . TRP A 1 72 ? 31.806 -5.217 -7.186 1.00 90.62 72 TRP A O 1
ATOM 547 N N . ASP A 1 73 ? 32.980 -3.924 -8.606 1.00 91.50 73 ASP A N 1
ATOM 548 C CA . ASP A 1 73 ? 34.250 -4.090 -7.902 1.00 91.50 73 ASP A CA 1
ATOM 549 C C . ASP A 1 73 ? 34.413 -3.057 -6.770 1.00 91.50 73 ASP A C 1
ATOM 551 O O . ASP A 1 73 ? 33.584 -2.168 -6.563 1.00 91.50 73 ASP A O 1
ATOM 555 N N . GLY A 1 74 ? 35.515 -3.165 -6.021 1.00 91.62 74 GLY A N 1
ATOM 556 C CA . GLY A 1 74 ? 35.838 -2.233 -4.935 1.00 91.62 74 GLY A CA 1
ATOM 557 C C . GLY A 1 74 ? 36.094 -0.786 -5.381 1.00 91.62 74 GLY A C 1
ATOM 558 O O . GLY A 1 74 ? 36.141 0.101 -4.533 1.00 91.62 74 GLY A O 1
ATOM 559 N N . ASN A 1 75 ? 36.229 -0.538 -6.687 1.00 94.12 75 ASN A N 1
ATOM 560 C CA . ASN A 1 75 ? 36.383 0.790 -7.277 1.00 94.12 75 ASN A CA 1
ATOM 561 C C . ASN A 1 75 ? 35.068 1.319 -7.868 1.00 94.12 75 ASN A C 1
ATOM 563 O O . ASN A 1 75 ? 35.095 2.321 -8.583 1.00 94.12 75 ASN A O 1
ATOM 567 N N . TRP A 1 76 ? 33.933 0.668 -7.589 1.00 86.38 76 TRP A N 1
ATOM 568 C CA . TRP A 1 76 ? 32.634 1.011 -8.172 1.00 86.38 76 TRP A CA 1
ATOM 569 C C . TRP A 1 76 ? 32.633 0.965 -9.705 1.00 86.38 76 TRP A C 1
ATOM 571 O O . TRP A 1 76 ? 31.905 1.715 -10.354 1.00 86.38 76 TRP A O 1
ATOM 581 N N . SER A 1 77 ? 33.419 0.067 -10.297 1.00 89.25 77 SER A N 1
ATOM 582 C CA . SER A 1 77 ? 33.307 -0.270 -11.716 1.00 89.25 77 SER A CA 1
ATOM 583 C C . SER A 1 77 ? 32.384 -1.473 -11.890 1.00 89.25 77 SER A C 1
ATOM 585 O O . SER A 1 77 ? 32.435 -2.427 -11.110 1.00 89.25 77 SER A O 1
ATOM 587 N N . GLU A 1 78 ? 31.516 -1.426 -12.903 1.00 91.12 78 GLU A N 1
ATOM 588 C CA . GLU A 1 78 ? 30.643 -2.552 -13.242 1.00 91.12 78 GLU A CA 1
ATOM 589 C C . GLU A 1 78 ? 31.495 -3.740 -13.712 1.00 91.12 78 GLU A C 1
ATOM 591 O O . GLU A 1 78 ? 32.230 -3.643 -14.694 1.00 91.12 78 GLU A O 1
ATOM 596 N N . VAL A 1 79 ? 31.388 -4.866 -13.007 1.00 90.69 79 VAL A N 1
ATOM 597 C CA . VAL A 1 79 ? 32.062 -6.130 -13.349 1.00 90.69 79 VAL A CA 1
ATOM 598 C C . VAL A 1 79 ? 31.138 -7.016 -14.176 1.00 90.69 79 VAL A C 1
ATOM 600 O O . VAL A 1 79 ? 31.585 -7.716 -15.083 1.00 90.69 79 VAL A O 1
ATOM 603 N N . MET A 1 80 ? 29.843 -7.011 -13.851 1.00 85.50 80 MET A N 1
ATOM 604 C CA . MET A 1 80 ? 28.840 -7.816 -14.538 1.00 85.50 80 MET A CA 1
ATOM 605 C C . MET A 1 80 ? 27.442 -7.240 -14.329 1.00 85.50 80 MET A C 1
ATOM 607 O O . MET A 1 80 ? 27.056 -6.945 -13.199 1.00 85.50 80 MET A O 1
ATOM 611 N N . SER A 1 81 ? 26.663 -7.182 -15.408 1.00 83.81 81 SER A N 1
ATOM 612 C CA . SER A 1 81 ? 25.239 -6.850 -15.389 1.00 83.81 81 SER A CA 1
ATOM 613 C C . SER A 1 81 ? 24.435 -7.957 -16.057 1.00 83.81 81 SER A C 1
ATOM 615 O O . SER A 1 81 ? 24.598 -8.241 -17.247 1.00 83.81 81 SER A O 1
ATOM 617 N N . VAL A 1 82 ? 23.554 -8.589 -15.283 1.00 80.75 82 VAL A N 1
ATOM 618 C CA . VAL A 1 82 ? 22.556 -9.530 -15.791 1.00 80.75 82 VAL A CA 1
ATOM 619 C C . VAL A 1 82 ? 21.203 -8.838 -15.746 1.00 80.75 82 VAL A C 1
ATOM 621 O O . VAL A 1 82 ? 20.722 -8.446 -14.680 1.00 80.75 82 VAL A O 1
ATOM 624 N N . ARG A 1 83 ? 20.583 -8.670 -16.919 1.00 72.50 83 ARG A N 1
ATOM 625 C CA . ARG A 1 83 ? 19.265 -8.034 -17.026 1.00 72.50 83 ARG A CA 1
ATOM 626 C C . ARG A 1 83 ? 18.222 -8.874 -16.298 1.00 72.50 83 ARG A C 1
ATOM 628 O O . ARG A 1 83 ? 18.056 -10.046 -16.614 1.00 72.50 83 ARG A O 1
ATOM 635 N N . PHE A 1 84 ? 17.479 -8.241 -15.395 1.00 73.06 84 PHE A N 1
ATOM 636 C CA . PHE A 1 84 ? 16.309 -8.850 -14.772 1.00 73.06 84 PHE A CA 1
ATOM 637 C C . PHE A 1 84 ? 15.263 -9.202 -15.829 1.00 73.06 84 PHE A C 1
ATOM 639 O O . PHE A 1 84 ? 14.825 -8.330 -16.594 1.00 73.06 84 PHE A O 1
ATOM 646 N N . CYS A 1 85 ? 14.842 -10.463 -15.850 1.00 78.19 85 CYS A N 1
ATOM 647 C CA . CYS A 1 85 ? 13.712 -10.888 -16.656 1.00 78.19 85 CYS A CA 1
ATOM 648 C C . CYS A 1 85 ? 12.404 -10.552 -15.924 1.00 78.19 85 CYS A C 1
ATOM 650 O O . CYS A 1 85 ? 12.343 -10.618 -14.693 1.00 78.19 85 CYS A O 1
ATOM 652 N N . PRO A 1 86 ? 11.345 -10.150 -16.649 1.00 78.50 86 PRO A N 1
ATOM 653 C CA . PRO A 1 86 ? 10.035 -9.988 -16.040 1.00 78.50 86 PRO A CA 1
ATOM 654 C C . PRO A 1 86 ? 9.588 -11.319 -15.418 1.00 78.50 86 PRO A C 1
ATOM 656 O O . PRO A 1 86 ? 9.650 -12.346 -16.104 1.00 78.50 86 PRO A O 1
ATOM 659 N N . PRO A 1 87 ? 9.097 -11.330 -14.166 1.00 79.12 87 PRO A N 1
ATOM 660 C CA . PRO A 1 87 ? 8.471 -12.517 -13.600 1.00 79.12 87 PRO A CA 1
ATOM 661 C C . PRO A 1 87 ? 7.335 -13.025 -14.497 1.00 79.12 87 PRO A C 1
ATOM 663 O O . PRO A 1 87 ? 6.668 -12.249 -15.188 1.00 79.12 87 PRO A O 1
ATOM 666 N N . LYS A 1 88 ? 7.080 -14.339 -14.482 1.00 82.00 88 LYS A N 1
ATOM 667 C CA . LYS A 1 88 ? 6.043 -14.956 -15.324 1.00 82.00 88 LYS A CA 1
ATOM 668 C C . LYS A 1 88 ? 4.689 -14.258 -15.129 1.00 82.00 88 LYS A C 1
ATOM 670 O O . LYS A 1 88 ? 4.171 -14.203 -14.020 1.00 82.00 88 LYS A O 1
ATOM 675 N N . GLY A 1 89 ? 4.100 -13.775 -16.224 1.00 82.62 89 GLY A N 1
ATOM 676 C CA . GLY A 1 89 ? 2.809 -13.075 -16.213 1.00 82.62 89 GLY A CA 1
ATOM 677 C C . GLY A 1 89 ? 2.892 -11.562 -15.973 1.00 82.62 89 GLY A C 1
ATOM 678 O O . GLY A 1 89 ? 1.858 -10.900 -15.999 1.00 82.62 89 GLY A O 1
ATOM 679 N N . VAL A 1 90 ? 4.092 -11.002 -15.790 1.00 81.69 90 VAL A N 1
ATOM 680 C CA . VAL A 1 90 ? 4.327 -9.555 -15.671 1.00 81.69 90 VAL A CA 1
ATOM 681 C C . VAL A 1 90 ? 4.942 -9.033 -16.980 1.00 81.69 90 VAL A C 1
ATOM 683 O O . VAL A 1 90 ? 5.860 -9.659 -17.506 1.00 81.69 90 VAL A O 1
ATOM 686 N N . PRO A 1 91 ? 4.470 -7.903 -17.543 1.00 82.12 91 PRO A N 1
ATOM 687 C CA . PRO A 1 91 ? 4.911 -7.435 -18.863 1.00 82.12 91 PRO A CA 1
ATOM 688 C C . PRO A 1 91 ? 6.331 -6.846 -18.894 1.00 82.12 91 PRO A C 1
ATOM 690 O O . PRO A 1 91 ? 6.917 -6.733 -19.966 1.00 82.12 91 PRO A O 1
ATOM 693 N N . SER A 1 92 ? 6.879 -6.432 -17.748 1.00 84.56 92 SER A N 1
ATOM 694 C CA . SER A 1 92 ? 8.205 -5.814 -17.635 1.00 84.56 92 SER A CA 1
ATOM 695 C C . SER A 1 92 ? 8.806 -6.061 -16.249 1.00 84.56 92 SER A C 1
ATOM 697 O O . SER A 1 92 ? 8.068 -6.133 -15.268 1.00 84.56 92 SER A O 1
ATOM 699 N N . SER A 1 93 ? 10.138 -6.145 -16.160 1.00 80.31 93 SER A N 1
ATOM 700 C CA . SER A 1 93 ? 10.884 -6.196 -14.894 1.00 80.31 93 SER A CA 1
ATOM 701 C C . SER A 1 93 ? 11.056 -4.820 -14.240 1.00 80.31 93 SER A C 1
ATOM 703 O O . SER A 1 93 ? 11.424 -4.723 -13.072 1.00 80.31 93 SER A O 1
ATOM 705 N N . GLY A 1 94 ? 10.746 -3.743 -14.966 1.00 83.50 94 GLY A N 1
ATOM 706 C CA . GLY A 1 94 ? 10.786 -2.368 -14.472 1.00 83.50 94 GLY A CA 1
ATOM 707 C C . GLY A 1 94 ? 9.596 -1.546 -14.962 1.00 83.50 94 GLY A C 1
ATOM 708 O O . GLY A 1 94 ? 9.272 -1.562 -16.152 1.00 83.50 94 GLY A O 1
ATOM 709 N N . ILE A 1 95 ? 8.948 -0.809 -14.059 1.00 86.69 95 ILE A N 1
ATOM 710 C CA . ILE A 1 95 ? 7.851 0.117 -14.370 1.00 86.69 95 ILE A CA 1
ATOM 711 C C . ILE A 1 95 ? 8.160 1.479 -13.754 1.00 86.69 95 ILE A C 1
ATOM 713 O O . ILE A 1 95 ? 8.391 1.579 -12.552 1.00 86.69 95 ILE A O 1
ATOM 717 N N . HIS A 1 96 ? 8.101 2.537 -14.562 1.00 88.69 96 HIS A N 1
ATOM 718 C CA . HIS A 1 96 ? 8.080 3.910 -14.065 1.00 88.69 96 HIS A CA 1
ATOM 719 C C . HIS A 1 96 ? 6.631 4.366 -13.911 1.00 88.69 96 HIS A C 1
ATOM 721 O O . HIS A 1 96 ? 5.862 4.340 -14.870 1.00 88.69 96 HIS A O 1
ATOM 727 N N . VAL A 1 97 ? 6.253 4.785 -12.707 1.00 89.81 97 VAL A N 1
ATOM 728 C CA . VAL A 1 97 ? 4.885 5.202 -12.389 1.00 89.81 97 VAL A CA 1
ATOM 729 C C . VAL A 1 97 ? 4.904 6.482 -11.569 1.00 89.81 97 VAL A C 1
ATOM 731 O O . VAL A 1 97 ? 5.714 6.646 -10.654 1.00 89.81 97 VAL A O 1
ATOM 734 N N . ALA A 1 98 ? 4.017 7.424 -11.884 1.00 89.81 98 ALA A N 1
ATOM 735 C CA . ALA A 1 98 ? 3.877 8.614 -11.061 1.00 89.81 98 ALA A CA 1
ATOM 736 C C . ALA A 1 98 ? 3.394 8.211 -9.662 1.00 89.81 98 ALA A C 1
ATOM 738 O O . ALA A 1 98 ? 2.483 7.392 -9.519 1.00 89.81 98 ALA A O 1
ATOM 739 N N . ARG A 1 99 ? 3.964 8.820 -8.614 1.00 87.12 99 ARG A N 1
ATOM 740 C CA . ARG A 1 99 ? 3.569 8.531 -7.226 1.00 87.12 99 ARG A CA 1
ATOM 741 C C . ARG A 1 99 ? 2.055 8.657 -7.021 1.00 87.12 99 ARG A C 1
ATOM 743 O O . ARG A 1 99 ? 1.478 7.824 -6.332 1.00 87.12 99 ARG A O 1
ATOM 750 N N . LYS A 1 100 ? 1.423 9.658 -7.645 1.00 87.31 100 LYS A N 1
ATOM 751 C CA . LYS A 1 100 ? -0.027 9.893 -7.571 1.00 87.31 100 LYS A CA 1
ATOM 752 C C . LYS A 1 100 ? -0.842 8.715 -8.108 1.00 87.31 100 LYS A C 1
ATOM 754 O O . LYS A 1 100 ? -1.803 8.296 -7.475 1.00 87.31 100 LYS A O 1
ATOM 759 N N . ASP A 1 101 ? -0.416 8.144 -9.232 1.00 90.38 101 ASP A N 1
ATOM 760 C CA . ASP A 1 101 ? -1.158 7.086 -9.911 1.00 90.38 101 ASP A CA 1
ATOM 761 C C . ASP A 1 101 ? -1.026 5.778 -9.146 1.00 90.38 101 ASP A C 1
ATOM 763 O O . ASP A 1 101 ? -2.024 5.105 -8.897 1.00 90.38 101 ASP A O 1
ATOM 767 N N . LEU A 1 102 ? 0.190 5.459 -8.690 1.00 91.06 102 LEU A N 1
ATOM 768 C CA . LEU A 1 102 ? 0.399 4.283 -7.856 1.00 91.06 102 LEU A CA 1
ATOM 769 C C . LEU A 1 102 ? -0.333 4.425 -6.516 1.00 91.06 102 LEU A C 1
ATOM 771 O O . LEU A 1 102 ? -0.981 3.478 -6.084 1.00 91.06 102 LEU A O 1
ATOM 775 N N . ARG A 1 103 ? -0.293 5.601 -5.871 1.00 91.06 103 ARG A N 1
ATOM 776 C CA . ARG A 1 103 ? -1.025 5.844 -4.615 1.00 91.06 103 ARG A CA 1
ATOM 777 C C . ARG A 1 103 ? -2.523 5.650 -4.816 1.00 91.06 103 ARG A C 1
ATOM 779 O O . ARG A 1 103 ? -3.130 4.943 -4.025 1.00 91.06 103 ARG A O 1
ATOM 786 N N . ARG A 1 104 ? -3.096 6.213 -5.883 1.00 91.19 104 ARG A N 1
ATOM 787 C CA . ARG A 1 104 ? -4.511 6.046 -6.240 1.00 91.19 104 ARG A CA 1
ATOM 788 C C . ARG A 1 104 ? -4.887 4.573 -6.404 1.00 91.19 104 ARG A C 1
ATOM 790 O O . ARG A 1 104 ? -5.907 4.149 -5.876 1.00 91.19 104 ARG A O 1
ATOM 797 N N . ILE A 1 105 ? -4.060 3.791 -7.103 1.00 93.75 105 ILE A N 1
ATOM 798 C CA . ILE A 1 105 ? -4.288 2.348 -7.280 1.00 93.75 105 ILE A CA 1
ATOM 799 C C . ILE A 1 105 ? -4.248 1.620 -5.931 1.00 93.75 105 ILE A C 1
ATOM 801 O O . ILE A 1 105 ? -5.130 0.815 -5.652 1.00 93.75 105 ILE A O 1
ATOM 805 N N . LEU A 1 106 ? -3.260 1.915 -5.081 1.00 95.00 106 LEU A N 1
ATOM 806 C CA . LEU A 1 106 ? -3.149 1.282 -3.766 1.00 95.00 106 LEU A CA 1
ATOM 807 C C . LEU A 1 106 ? -4.296 1.681 -2.824 1.00 95.00 106 LEU A C 1
ATOM 809 O O . LEU A 1 106 ? -4.813 0.825 -2.116 1.00 95.00 106 LEU A O 1
ATOM 813 N N . LEU A 1 107 ? -4.727 2.944 -2.837 1.00 94.69 107 LEU A N 1
ATOM 814 C CA . LEU A 1 107 ? -5.885 3.411 -2.066 1.00 94.69 107 LEU A CA 1
ATOM 815 C C . LEU A 1 107 ? -7.181 2.726 -2.511 1.00 94.69 107 LEU A C 1
ATOM 817 O O . LEU A 1 107 ? -8.000 2.377 -1.674 1.00 94.69 107 LEU A O 1
ATOM 821 N N . ALA A 1 108 ? -7.353 2.479 -3.811 1.00 94.88 108 ALA A N 1
ATOM 822 C CA . ALA A 1 108 ? -8.509 1.737 -4.313 1.00 94.88 108 ALA A CA 1
ATOM 823 C C . ALA A 1 108 ? -8.463 0.236 -3.965 1.00 94.88 108 ALA A C 1
ATOM 825 O O . ALA A 1 108 ? -9.502 -0.416 -3.926 1.00 94.88 108 ALA A O 1
ATOM 826 N N . ALA A 1 109 ? -7.266 -0.322 -3.757 1.00 96.69 109 ALA A N 1
ATOM 827 C CA . ALA A 1 109 ? -7.066 -1.747 -3.500 1.00 96.69 109 ALA A CA 1
ATOM 828 C C . ALA A 1 109 ? -7.071 -2.118 -2.008 1.00 96.69 109 ALA A C 1
ATOM 830 O O . ALA A 1 109 ? -7.271 -3.287 -1.672 1.00 96.69 109 ALA A O 1
ATOM 831 N N . VAL A 1 110 ? -6.803 -1.167 -1.111 1.00 96.31 110 VAL A N 1
ATOM 832 C CA . VAL A 1 110 ? -6.764 -1.443 0.327 1.00 96.31 110 VAL A CA 1
ATOM 833 C C . VAL A 1 110 ? -8.182 -1.622 0.872 1.00 96.31 110 VAL A C 1
ATOM 835 O O . VAL A 1 110 ? -9.064 -0.804 0.642 1.00 96.31 110 VAL A O 1
ATOM 838 N N . ALA A 1 111 ? -8.402 -2.719 1.595 1.00 94.06 111 ALA A N 1
ATOM 839 C CA . ALA A 1 111 ? -9.687 -3.028 2.230 1.00 94.06 111 ALA A CA 1
ATOM 840 C C . ALA A 1 111 ? -9.750 -2.578 3.702 1.00 94.06 111 ALA A C 1
ATOM 842 O O . ALA A 1 111 ? -10.791 -2.680 4.348 1.00 94.06 111 ALA A O 1
ATOM 843 N N . ASP A 1 112 ? -8.612 -2.154 4.247 1.00 95.56 112 ASP A N 1
ATOM 844 C CA . ASP A 1 112 ? -8.437 -1.788 5.646 1.00 95.56 112 ASP A CA 1
ATOM 845 C C . ASP A 1 112 ? -8.796 -0.317 5.904 1.00 95.56 112 ASP A C 1
ATOM 847 O O . ASP A 1 112 ? -8.702 0.532 5.019 1.00 95.56 112 ASP A O 1
ATOM 851 N N . GLU A 1 113 ? -9.197 -0.011 7.141 1.00 94.69 113 GLU A N 1
ATOM 852 C CA . GLU A 1 113 ? -9.569 1.344 7.562 1.00 94.69 113 GLU A CA 1
ATOM 853 C C . GLU A 1 113 ? -8.360 2.288 7.487 1.00 94.69 113 GLU A C 1
ATOM 855 O O . GLU A 1 113 ? -7.291 1.986 8.029 1.00 94.69 113 GLU A O 1
ATOM 860 N N . ILE A 1 114 ? -8.557 3.465 6.888 1.00 95.88 114 ILE A N 1
ATOM 861 C CA . ILE A 1 114 ? -7.599 4.572 6.921 1.00 95.88 114 ILE A CA 1
ATOM 862 C C . ILE A 1 114 ? -8.169 5.702 7.780 1.00 95.88 114 ILE A C 1
ATOM 864 O O . ILE A 1 114 ? -9.279 6.179 7.551 1.00 95.88 114 ILE A O 1
ATOM 868 N N . ARG A 1 115 ? -7.382 6.159 8.752 1.00 95.75 115 ARG A N 1
ATOM 869 C CA . ARG A 1 115 ? -7.646 7.327 9.591 1.00 95.75 115 ARG A CA 1
ATOM 870 C C . ARG A 1 115 ? -6.756 8.478 9.157 1.00 95.75 115 ARG A C 1
ATOM 872 O O . ARG A 1 115 ? -5.583 8.531 9.525 1.00 95.75 115 ARG A O 1
ATOM 879 N N . TRP A 1 116 ? -7.328 9.375 8.368 1.00 94.75 116 TRP A N 1
ATOM 880 C CA . TRP A 1 116 ? -6.686 10.606 7.911 1.00 94.75 116 TRP A CA 1
ATOM 881 C C . TRP A 1 116 ? -6.578 11.651 9.030 1.00 94.75 116 TRP A C 1
ATOM 883 O O . TRP A 1 116 ? -7.248 11.547 10.063 1.00 94.75 116 TRP A O 1
ATOM 893 N N . GLY A 1 117 ? -5.711 12.647 8.843 1.00 93.31 117 GLY A N 1
ATOM 894 C CA . GLY A 1 117 ? -5.486 13.744 9.792 1.00 93.31 117 GLY A CA 1
ATOM 895 C C . GLY A 1 117 ? -5.014 13.299 11.182 1.00 93.31 117 GLY A C 1
ATOM 896 O O . GLY A 1 117 ? -5.132 14.049 12.148 1.00 93.31 117 GLY A O 1
ATOM 897 N N . THR A 1 118 ? -4.521 12.066 11.313 1.00 92.88 118 THR A N 1
ATOM 898 C CA . THR A 1 118 ? -4.190 11.439 12.593 1.00 92.88 118 THR A CA 1
ATOM 899 C C . THR A 1 118 ? -2.735 10.988 12.597 1.00 92.88 118 THR A C 1
ATOM 901 O O . THR A 1 118 ? -2.370 9.964 12.017 1.00 92.88 118 THR A O 1
ATOM 904 N N . ALA A 1 119 ? -1.882 11.730 13.304 1.00 88.25 119 ALA A N 1
ATOM 905 C CA . ALA A 1 119 ? -0.524 11.282 13.588 1.00 88.25 119 ALA A CA 1
ATOM 906 C C . ALA A 1 119 ? -0.551 10.110 14.584 1.00 88.25 119 ALA A C 1
ATOM 908 O O . ALA A 1 119 ? -1.121 10.217 15.672 1.00 88.25 119 ALA A O 1
ATOM 909 N N . TYR A 1 120 ? 0.080 8.990 14.225 1.00 85.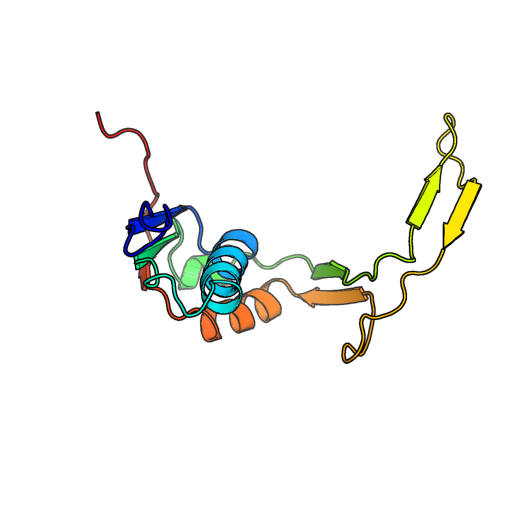50 120 TYR A N 1
ATOM 910 C CA . TYR A 1 120 ? 0.218 7.857 15.136 1.00 85.50 120 TYR A CA 1
ATOM 911 C C . TYR A 1 120 ? 1.358 8.108 16.130 1.00 85.50 120 TYR A C 1
ATOM 913 O O . TYR A 1 120 ? 2.529 8.109 15.750 1.00 85.50 120 TYR A O 1
ATOM 921 N N . ASN A 1 121 ? 1.015 8.298 17.405 1.00 85.06 121 ASN A N 1
ATOM 922 C CA . ASN A 1 121 ? 1.977 8.485 18.488 1.00 85.06 121 ASN A CA 1
ATOM 923 C C . ASN A 1 121 ? 2.145 7.186 19.282 1.00 85.06 121 ASN A C 1
ATOM 925 O O . ASN A 1 121 ? 1.187 6.660 19.840 1.00 85.06 121 ASN A O 1
ATOM 929 N N . ILE A 1 122 ? 3.383 6.689 19.356 1.00 76.12 122 ILE A N 1
ATOM 930 C CA . ILE A 1 122 ? 3.742 5.477 20.119 1.00 76.12 122 ILE A CA 1
ATOM 931 C C . ILE A 1 122 ? 3.926 5.795 21.619 1.00 76.12 122 ILE A C 1
ATOM 933 O O . ILE A 1 122 ? 3.963 4.893 22.451 1.00 76.12 122 ILE A O 1
ATOM 937 N N . SER A 1 123 ? 3.994 7.078 21.994 1.00 67.69 123 SER A N 1
ATOM 938 C CA . SER A 1 123 ? 4.089 7.536 23.383 1.00 67.69 123 SER A CA 1
ATOM 939 C C . SER A 1 123 ? 2.725 7.484 24.080 1.00 67.69 123 SER A C 1
ATOM 941 O O . SER A 1 123 ? 2.040 8.496 24.227 1.00 67.69 123 SER A O 1
ATOM 943 N N . GLY A 1 124 ? 2.330 6.278 24.472 1.00 51.50 124 GLY A N 1
ATOM 944 C CA . GLY A 1 124 ? 1.203 6.006 25.355 1.00 51.50 124 GLY A CA 1
ATOM 945 C C . GLY A 1 124 ? 1.619 4.987 26.408 1.00 51.50 124 GLY A C 1
ATOM 946 O O . GLY A 1 124 ? 1.240 3.824 26.311 1.00 51.50 124 GLY A O 1
ATOM 947 N N . ASN A 1 125 ? 2.440 5.440 27.356 1.00 39.44 125 ASN A N 1
ATOM 948 C CA . ASN A 1 125 ? 2.592 4.896 28.705 1.00 39.44 125 ASN A CA 1
ATOM 949 C C . ASN A 1 125 ? 2.802 6.077 29.651 1.00 39.44 125 ASN A C 1
ATOM 951 O O . ASN A 1 125 ? 3.670 6.917 29.319 1.00 39.44 125 ASN A O 1
#

Radius of gyration: 18.76 Å; chains: 1; bounding box: 46×44×48 Å

InterPro domains:
  IPR036188 FAD/NAD(P)-binding domain superfamily [G3DSA:3.50.50.60] (9-122)
  IPR036188 FAD/NAD(P)-binding domain superfamily [SSF51905] (10-118)

Foldseek 3Di:
DDADPQAQAEAEAEALALVSLCVQLCLVVVDDPPGHHYAYEYEHQAAPVRVLVPWDAKDKDFAADPFWDWDADPVRDTPDGDDGDHPPPGPDRIDIGTRNVSSVVSVVSRPHHYHHNDGDDPPDD

Sequence (125 aa):
MSPHFLSGRRIAVAGAGMSGLSFAIALRNLRPESVTPPHITIFERDTEEDAEGRQGYSLSLAGFDDMGGLIWDGNWSEVMSVRFCPPKGVPSSGIHVARKDLRRILLAAVADEIRWGTAYNISGN

Organism: NCBI:txid260671

pLDDT: mean 86.23,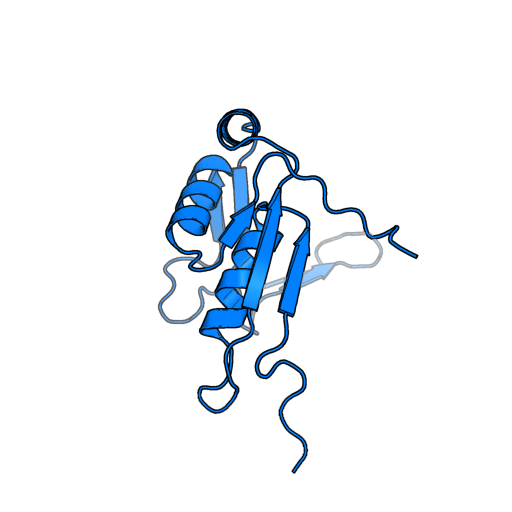 std 10.27, range [39.44, 97.38]